Protein AF-A0A9Q3ZZJ7-F1 (afdb_monomer_lite)

pLDDT: mean 76.12, std 12.68, range [39.84, 95.12]

Sequence (144 aa):
MEDLMSLVALAPVLLAIVALLGALRSLTRRSKAEMEFIIELSKTLHEETLKLQKDMENLRVESETLKNEIDAYRHIYFSGVKGRAENKEYPDYLKAALLNLDKPDKIYILKALNQPSLKGRMRYFDKVLKSAFDMAASVTRTML

Secondary structure (DSSP, 8-state):
-HHHHHHHHHHHHHHHHHHHHHHHHHHHHHHHHHHHHHHHHHHHHHHHHHHHHHHHHHHHHHHHHHHHHHHHHHHHIIIIIIGGGT-SSPPHHHHHHHHSS-HHHHHHHHHHHT-SSHHHHHHTHHHHHHHHHHHHHHHHHTT-

Foldseek 3Di:
DVVVVVVVVCVVVVVVVVVVVVVVVVVVVVVVVVVVVVVVVVVVVVVVVVVVVVVVVVVVVVVVVVVVLVVVLVCCCVQQQPCCVPDVDGDPVVVVVLVPDDPVLSVLLCVLSPDPDSVSNVVCSVVNSVSVVVVVVVVVVVVD

Radius of gyration: 38.86 Å; chains: 1; bounding box: 78×31×110 Å

Organism: Pseudomonas syringae (NCBI:txid317)

Structure (mmCIF, N/CA/C/O backbone):
data_AF-A0A9Q3ZZJ7-F1
#
_entry.id   AF-A0A9Q3ZZJ7-F1
#
loop_
_atom_site.group_PDB
_atom_site.id
_atom_site.type_symbol
_atom_site.label_atom_id
_atom_site.label_alt_id
_atom_site.label_comp_id
_atom_site.label_asym_id
_atom_site.label_entity_id
_atom_site.label_seq_id
_atom_site.pdbx_PDB_ins_code
_atom_site.Cartn_x
_atom_site.Cartn_y
_atom_site.Cartn_z
_atom_site.occupancy
_atom_site.B_iso_or_equiv
_atom_site.auth_seq_id
_atom_site.auth_comp_id
_atom_site.auth_asym_id
_atom_site.auth_atom_id
_atom_site.pdbx_PDB_model_num
ATOM 1 N N . MET A 1 1 ? 50.403 -2.620 -74.647 1.00 58.31 1 MET A N 1
ATOM 2 C CA . MET A 1 1 ? 50.002 -3.743 -73.763 1.00 58.31 1 MET A CA 1
ATOM 3 C C . MET A 1 1 ? 50.419 -3.519 -72.311 1.00 58.31 1 MET A C 1
ATOM 5 O O . MET A 1 1 ? 49.743 -4.040 -71.436 1.00 58.31 1 MET A O 1
ATOM 9 N N . GLU A 1 2 ? 51.455 -2.721 -72.034 1.00 60.12 2 GLU A N 1
ATOM 10 C CA . GLU A 1 2 ? 51.928 -2.438 -70.667 1.00 60.12 2 GLU A CA 1
ATOM 11 C C . GLU A 1 2 ? 50.921 -1.640 -69.817 1.00 60.12 2 GLU A C 1
ATOM 13 O O . GLU A 1 2 ? 50.676 -2.017 -68.674 1.00 60.12 2 GLU A O 1
ATOM 18 N N . ASP A 1 3 ? 50.230 -0.649 -70.393 1.00 64.56 3 ASP A N 1
ATOM 19 C CA . ASP A 1 3 ? 49.193 0.131 -69.684 1.00 64.56 3 ASP A CA 1
ATOM 20 C C . ASP A 1 3 ? 47.949 -0.685 -69.297 1.00 64.56 3 ASP A C 1
ATOM 22 O O . ASP A 1 3 ? 47.253 -0.385 -68.331 1.00 64.56 3 ASP A O 1
ATOM 26 N N . LEU A 1 4 ? 47.656 -1.745 -70.051 1.00 64.12 4 LEU A N 1
ATOM 27 C CA . LEU A 1 4 ? 46.514 -2.620 -69.782 1.00 64.12 4 LEU A CA 1
ATOM 28 C C . LEU A 1 4 ? 46.861 -3.619 -68.667 1.00 64.12 4 LEU A C 1
ATOM 30 O O . LEU A 1 4 ? 46.025 -3.923 -67.821 1.00 64.12 4 LEU A O 1
ATOM 34 N N . MET A 1 5 ? 48.122 -4.058 -68.611 1.00 63.81 5 MET A N 1
ATOM 35 C CA . MET A 1 5 ? 48.643 -4.917 -67.544 1.00 63.81 5 MET A CA 1
ATOM 36 C C . MET A 1 5 ? 48.811 -4.158 -66.220 1.00 63.81 5 MET A C 1
ATOM 38 O O . MET A 1 5 ? 48.519 -4.717 -65.163 1.00 63.81 5 MET A O 1
ATOM 42 N N . SER A 1 6 ? 49.206 -2.880 -66.252 1.00 67.62 6 SER A N 1
ATOM 43 C CA . SER A 1 6 ? 49.284 -2.034 -65.052 1.00 67.62 6 SER A CA 1
ATOM 44 C C . SER A 1 6 ? 47.899 -1.696 -64.480 1.00 67.62 6 SER A C 1
ATOM 46 O O . SER A 1 6 ? 47.714 -1.725 -63.262 1.00 67.62 6 SER A O 1
ATOM 48 N N . LEU A 1 7 ? 46.895 -1.477 -65.337 1.00 69.06 7 LEU A N 1
ATOM 49 C CA . LEU A 1 7 ? 45.501 -1.281 -64.921 1.00 69.06 7 LEU A CA 1
ATOM 50 C C . LEU A 1 7 ? 44.906 -2.545 -64.270 1.00 69.06 7 LEU A C 1
ATOM 52 O O . LEU A 1 7 ? 44.234 -2.460 -63.242 1.00 69.06 7 LEU A O 1
ATOM 56 N N . VAL A 1 8 ? 45.190 -3.727 -64.829 1.00 71.81 8 VAL A N 1
ATOM 57 C CA . VAL A 1 8 ? 44.760 -5.018 -64.260 1.00 71.81 8 VAL A CA 1
ATOM 58 C C . VAL A 1 8 ? 45.452 -5.298 -62.921 1.00 71.81 8 VAL A C 1
ATOM 60 O O . VAL A 1 8 ? 44.813 -5.812 -62.004 1.00 71.81 8 VAL A O 1
ATOM 63 N N . ALA A 1 9 ? 46.715 -4.895 -62.755 1.00 74.81 9 ALA A N 1
ATOM 64 C CA . ALA A 1 9 ? 47.442 -5.023 -61.490 1.00 74.81 9 ALA A CA 1
ATOM 65 C C . ALA A 1 9 ? 46.888 -4.123 -60.363 1.00 74.81 9 ALA A C 1
ATOM 67 O O . ALA A 1 9 ? 47.032 -4.455 -59.187 1.00 74.81 9 ALA A O 1
ATOM 68 N N . LEU A 1 10 ? 46.219 -3.013 -60.701 1.00 80.25 10 LEU A N 1
ATOM 69 C CA . LEU A 1 10 ? 45.570 -2.102 -59.744 1.00 80.25 10 LEU A CA 1
ATOM 70 C C . LEU A 1 10 ? 44.155 -2.544 -59.334 1.00 80.25 10 LEU A C 1
ATOM 72 O O . LEU A 1 10 ? 43.657 -2.122 -58.286 1.00 80.25 10 LEU A O 1
ATOM 76 N N . ALA A 1 11 ? 43.506 -3.410 -60.117 1.00 81.75 11 ALA A N 1
ATOM 77 C CA . ALA A 1 11 ? 42.138 -3.866 -59.860 1.00 81.75 11 ALA A CA 1
ATOM 78 C C . ALA A 1 11 ? 41.927 -4.515 -58.469 1.00 81.75 11 ALA A C 1
ATOM 80 O O . ALA A 1 11 ? 40.931 -4.185 -57.819 1.00 81.75 11 ALA A O 1
ATOM 81 N N . PRO A 1 12 ? 42.840 -5.361 -57.942 1.00 86.12 12 PRO A N 1
ATOM 82 C CA . PRO A 1 12 ? 42.699 -5.939 -56.603 1.00 86.12 12 PRO A CA 1
ATOM 83 C C . PRO A 1 12 ? 42.753 -4.884 -55.491 1.00 86.12 12 PRO A C 1
ATOM 85 O O . PRO A 1 12 ? 42.019 -4.978 -54.508 1.00 86.12 12 PRO A O 1
ATOM 88 N N . VAL A 1 13 ? 43.588 -3.854 -55.659 1.00 86.62 13 VAL A N 1
ATOM 89 C CA . VAL A 1 13 ? 43.735 -2.758 -54.690 1.00 86.62 13 VAL A CA 1
ATOM 90 C C . VAL A 1 13 ? 42.466 -1.907 -54.659 1.00 86.62 13 VAL A C 1
ATOM 92 O O . VAL A 1 13 ? 41.950 -1.601 -53.585 1.00 86.62 13 VAL A O 1
ATOM 95 N N . LEU A 1 14 ? 41.909 -1.581 -55.829 1.00 84.75 14 LEU A N 1
ATOM 96 C CA . LEU A 1 14 ? 40.649 -0.841 -55.932 1.00 84.75 14 LEU A CA 1
ATOM 97 C C . LEU A 1 14 ? 39.473 -1.624 -55.331 1.00 84.75 14 LEU A C 1
ATOM 99 O O . LEU A 1 14 ? 38.681 -1.053 -54.581 1.00 84.75 14 LEU A O 1
ATOM 103 N N . LEU A 1 15 ? 39.388 -2.933 -55.587 1.00 86.88 15 LEU A N 1
ATOM 104 C CA . LEU A 1 15 ? 38.378 -3.805 -54.976 1.00 86.88 15 LEU A CA 1
ATOM 105 C C . LEU A 1 15 ? 38.496 -3.842 -53.447 1.00 86.88 15 LEU A C 1
ATOM 107 O O . LEU A 1 15 ? 37.481 -3.745 -52.756 1.00 86.88 15 LEU A O 1
ATOM 111 N N . ALA A 1 16 ? 39.716 -3.921 -52.910 1.00 88.12 16 ALA A N 1
ATOM 112 C CA . ALA A 1 16 ? 39.952 -3.900 -51.468 1.00 88.12 16 ALA A CA 1
ATOM 113 C C . ALA A 1 16 ? 39.518 -2.570 -50.826 1.00 88.12 16 ALA A C 1
ATOM 115 O O . ALA A 1 16 ? 38.884 -2.578 -49.771 1.00 88.12 16 ALA A O 1
ATOM 116 N N . ILE A 1 17 ? 39.787 -1.432 -51.476 1.00 88.69 17 ILE A N 1
ATOM 117 C CA . ILE A 1 17 ? 39.355 -0.107 -51.000 1.00 88.69 17 ILE A CA 1
ATOM 118 C C . ILE A 1 17 ? 37.824 -0.002 -50.992 1.00 88.69 17 ILE A C 1
ATOM 120 O O . ILE A 1 17 ? 37.241 0.453 -50.007 1.00 88.69 17 ILE A O 1
ATOM 124 N N . VAL A 1 18 ? 37.152 -0.457 -52.053 1.00 88.81 18 VAL A N 1
ATOM 125 C CA . VAL A 1 18 ? 35.681 -0.451 -52.125 1.00 88.81 18 VAL A CA 1
ATOM 126 C C . VAL A 1 18 ? 35.072 -1.357 -51.050 1.00 88.81 18 VAL A C 1
ATOM 128 O O . VAL A 1 18 ? 34.114 -0.957 -50.385 1.00 88.81 18 VAL A O 1
ATOM 131 N N . ALA A 1 19 ? 35.651 -2.538 -50.819 1.00 86.88 19 ALA A N 1
ATOM 132 C CA . ALA A 1 19 ? 35.224 -3.442 -49.753 1.00 86.88 19 ALA A CA 1
ATOM 133 C C . ALA A 1 19 ? 35.413 -2.818 -48.357 1.00 86.88 19 ALA A C 1
ATOM 135 O O . ALA A 1 19 ? 34.503 -2.880 -47.528 1.00 86.88 19 ALA A O 1
ATOM 136 N N . LEU A 1 20 ? 36.548 -2.150 -48.116 1.00 88.75 20 LEU A N 1
ATOM 137 C CA . LEU A 1 20 ? 36.833 -1.441 -46.866 1.00 88.75 20 LEU A CA 1
ATOM 138 C C . LEU A 1 20 ? 35.819 -0.313 -46.615 1.00 88.75 20 LEU A C 1
ATOM 140 O O . LEU A 1 20 ? 35.269 -0.203 -45.519 1.00 88.75 20 LEU A O 1
ATOM 144 N N . LEU A 1 21 ? 35.521 0.498 -47.635 1.00 88.75 21 LEU A N 1
ATOM 145 C CA . LEU A 1 21 ? 34.522 1.568 -47.553 1.00 88.75 21 LEU A CA 1
ATOM 146 C C . LEU A 1 21 ? 33.112 1.014 -47.305 1.00 88.75 21 LEU A C 1
ATOM 148 O O . LEU A 1 21 ? 32.353 1.581 -46.514 1.00 88.75 21 LEU A O 1
ATOM 152 N N . GLY A 1 22 ? 32.768 -0.115 -47.933 1.00 86.38 22 GLY A N 1
ATOM 153 C CA . GLY A 1 22 ? 31.520 -0.836 -47.685 1.00 86.38 22 GLY A CA 1
ATOM 154 C C . GLY A 1 22 ? 31.403 -1.322 -46.238 1.00 86.38 22 GLY A C 1
ATOM 155 O O . GLY A 1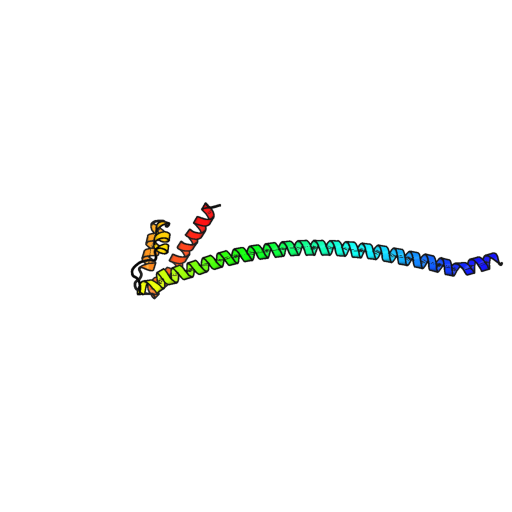 22 ? 30.370 -1.111 -45.596 1.00 86.38 22 GLY A O 1
ATOM 156 N N . ALA A 1 23 ? 32.477 -1.897 -45.692 1.00 85.94 23 ALA A N 1
ATOM 157 C CA . ALA A 1 23 ? 32.541 -2.358 -44.307 1.00 85.94 23 ALA A CA 1
ATOM 158 C C . ALA A 1 23 ? 32.432 -1.197 -43.303 1.00 85.94 23 ALA A C 1
ATOM 160 O O . ALA A 1 23 ? 31.629 -1.268 -42.373 1.00 85.94 23 ALA A O 1
ATOM 161 N N . LEU A 1 24 ? 33.154 -0.092 -43.525 1.00 85.75 24 LEU A N 1
ATOM 162 C CA . LEU A 1 24 ? 33.073 1.129 -42.709 1.00 85.75 24 LEU A CA 1
ATOM 163 C C . LEU A 1 24 ? 31.660 1.731 -42.715 1.00 85.75 24 LEU A C 1
ATOM 165 O O . LEU A 1 24 ? 31.118 2.103 -41.671 1.00 85.75 24 LEU A O 1
ATOM 169 N N . ARG A 1 25 ? 31.014 1.790 -43.884 1.00 87.00 25 ARG A N 1
ATOM 170 C CA . ARG A 1 25 ? 29.633 2.278 -44.008 1.00 87.00 25 ARG A CA 1
ATOM 171 C C . ARG A 1 25 ? 28.627 1.361 -43.305 1.00 87.00 25 ARG A C 1
ATOM 173 O O . ARG A 1 25 ? 27.659 1.846 -42.724 1.00 87.00 25 ARG A O 1
ATOM 180 N N . SER A 1 26 ? 28.849 0.051 -43.347 1.00 85.31 26 SER A N 1
ATOM 181 C CA . SER A 1 26 ? 28.037 -0.930 -42.620 1.00 85.31 26 SER A CA 1
ATOM 182 C C . SER A 1 26 ? 28.192 -0.777 -41.101 1.00 85.31 26 SER A C 1
ATOM 184 O O . SER A 1 26 ? 27.196 -0.647 -40.391 1.00 85.31 26 SER A O 1
ATOM 186 N N . LEU A 1 27 ? 29.433 -0.672 -40.611 1.00 85.75 27 LEU A N 1
ATOM 187 C CA . LEU A 1 27 ? 29.755 -0.454 -39.196 1.00 85.75 27 LEU A CA 1
ATOM 188 C C . LEU A 1 27 ? 29.134 0.829 -38.644 1.00 85.75 27 LEU A C 1
ATOM 190 O O . LEU A 1 27 ? 28.504 0.809 -37.593 1.00 85.75 27 LEU A O 1
ATOM 194 N N . THR A 1 28 ? 29.256 1.938 -39.371 1.00 85.44 28 THR A N 1
ATOM 195 C CA . THR A 1 28 ? 28.673 3.226 -38.956 1.00 85.44 28 THR A CA 1
ATOM 196 C C . THR A 1 28 ? 27.147 3.191 -38.912 1.00 85.44 28 THR A C 1
ATOM 198 O O . THR A 1 28 ? 26.553 3.741 -37.988 1.00 85.44 28 THR A O 1
ATOM 201 N N . ARG A 1 29 ? 26.491 2.522 -39.870 1.00 86.00 29 ARG A N 1
ATOM 202 C CA . ARG A 1 29 ? 25.031 2.322 -39.837 1.00 86.00 29 ARG A CA 1
ATOM 203 C C . ARG A 1 29 ? 24.603 1.464 -38.652 1.00 86.00 29 ARG A C 1
ATOM 205 O O . ARG A 1 29 ? 23.659 1.829 -37.960 1.00 86.00 29 ARG A O 1
ATOM 212 N N . ARG A 1 30 ? 25.313 0.362 -38.404 1.00 86.69 30 ARG A N 1
ATOM 213 C CA . ARG A 1 30 ? 25.045 -0.529 -37.274 1.00 86.69 30 ARG A CA 1
ATOM 214 C C . ARG A 1 30 ? 25.241 0.182 -35.935 1.00 86.69 30 ARG A C 1
ATOM 216 O O . ARG A 1 30 ? 24.361 0.110 -35.092 1.00 86.69 30 ARG A O 1
ATOM 223 N N . SER A 1 31 ? 26.327 0.936 -35.784 1.00 86.31 31 SER A N 1
ATOM 224 C CA . SER A 1 31 ? 26.610 1.710 -34.571 1.00 86.31 31 SER A CA 1
ATOM 225 C C . SER A 1 31 ? 25.536 2.766 -34.290 1.00 86.31 31 SER A C 1
ATOM 227 O O . SER A 1 31 ? 25.146 2.935 -33.139 1.00 86.31 31 SER A O 1
ATOM 229 N N . LYS A 1 32 ? 24.996 3.433 -35.321 1.00 89.81 32 LYS A N 1
ATOM 230 C CA . LYS A 1 32 ? 23.864 4.360 -35.148 1.00 89.81 32 LYS A CA 1
ATOM 231 C C . LYS A 1 32 ? 22.603 3.650 -34.661 1.00 89.81 32 LYS A C 1
ATOM 233 O O . LYS A 1 32 ? 21.992 4.119 -33.710 1.00 89.81 32 LYS A O 1
ATOM 238 N N . ALA A 1 33 ? 22.254 2.518 -35.269 1.00 89.38 33 ALA A N 1
ATOM 239 C CA . ALA A 1 33 ? 21.091 1.737 -34.854 1.00 89.38 33 ALA A CA 1
ATOM 240 C C . ALA A 1 33 ? 21.240 1.197 -33.420 1.00 89.38 33 ALA A C 1
ATOM 242 O O . ALA A 1 33 ? 20.296 1.250 -32.639 1.00 89.38 33 ALA A O 1
ATOM 243 N N . GLU A 1 34 ? 22.435 0.728 -33.048 1.00 86.62 34 GLU A N 1
ATOM 244 C CA . GLU A 1 34 ? 22.741 0.297 -31.678 1.00 86.62 34 GLU A CA 1
ATOM 245 C C . GLU A 1 34 ? 22.637 1.466 -30.688 1.00 86.62 34 GLU A C 1
ATOM 247 O O . GLU A 1 34 ? 22.091 1.304 -29.601 1.00 86.62 34 GLU A O 1
ATOM 252 N N . MET A 1 35 ? 23.093 2.661 -31.067 1.00 90.12 35 MET A N 1
ATOM 253 C CA . MET A 1 35 ? 22.994 3.854 -30.226 1.00 90.12 35 MET A CA 1
ATOM 254 C C . MET A 1 35 ? 21.544 4.322 -30.047 1.00 90.12 35 MET A C 1
ATOM 256 O O . MET A 1 35 ? 21.146 4.636 -28.929 1.00 90.12 35 MET A O 1
ATOM 260 N N . GLU A 1 36 ? 20.740 4.323 -31.112 1.00 92.62 36 GLU A N 1
ATOM 261 C CA . GLU A 1 36 ? 19.301 4.609 -31.040 1.00 92.62 36 GLU A CA 1
ATOM 262 C C . GLU A 1 36 ? 18.577 3.592 -30.151 1.00 92.62 36 GLU A C 1
ATOM 264 O O . GLU A 1 36 ? 17.789 3.981 -29.291 1.00 92.62 36 GLU A O 1
ATOM 269 N N . PHE A 1 37 ? 18.908 2.304 -30.284 1.00 93.25 37 PHE A N 1
ATOM 270 C CA . PHE A 1 37 ? 18.373 1.251 -29.425 1.00 93.25 37 PHE A CA 1
ATOM 271 C C . PHE A 1 37 ? 18.749 1.451 -27.951 1.00 93.25 37 PHE A C 1
ATOM 273 O O . PHE A 1 37 ? 17.889 1.339 -27.084 1.00 93.25 37 PHE A O 1
ATOM 280 N N . ILE A 1 38 ? 20.010 1.785 -27.654 1.00 93.06 38 ILE A N 1
ATOM 281 C CA . ILE A 1 38 ? 20.467 2.055 -26.282 1.00 93.06 38 ILE A CA 1
ATOM 282 C C . ILE A 1 38 ? 19.738 3.266 -25.694 1.00 93.06 38 ILE A C 1
ATOM 284 O O . ILE A 1 38 ? 19.347 3.233 -24.529 1.00 93.06 38 ILE A O 1
ATOM 288 N N . ILE A 1 39 ? 19.540 4.326 -26.481 1.00 94.00 39 ILE A N 1
ATOM 289 C CA . ILE A 1 39 ? 18.808 5.517 -26.037 1.00 94.00 39 ILE A CA 1
ATOM 290 C C . ILE A 1 39 ? 17.358 5.158 -25.719 1.00 94.00 39 ILE A C 1
ATOM 292 O O . ILE A 1 39 ? 16.855 5.556 -24.670 1.00 94.00 39 ILE A O 1
ATOM 296 N N . GLU A 1 40 ? 16.695 4.403 -26.592 1.00 94.69 40 GLU A N 1
ATOM 297 C CA . GLU A 1 40 ? 15.303 4.011 -26.383 1.00 94.69 40 GLU A CA 1
ATOM 298 C C . GLU A 1 40 ? 15.162 3.094 -25.166 1.00 94.69 40 GLU A C 1
ATOM 300 O O . GLU A 1 40 ? 14.367 3.374 -24.272 1.00 94.69 40 GLU A O 1
ATOM 305 N N . LEU A 1 41 ? 16.026 2.082 -25.050 1.00 93.81 41 LEU A N 1
ATOM 306 C CA . LEU A 1 41 ? 16.077 1.202 -23.885 1.00 93.81 41 LEU A CA 1
ATOM 307 C C . LEU A 1 41 ? 16.336 1.988 -22.592 1.00 93.81 41 LEU A C 1
ATOM 309 O O . LEU A 1 41 ? 15.702 1.725 -21.574 1.00 93.81 41 LEU A O 1
ATOM 313 N N . SER A 1 42 ? 17.234 2.976 -22.627 1.00 92.31 42 SER A N 1
ATOM 314 C CA . SER A 1 42 ? 17.515 3.833 -21.474 1.00 92.31 42 SER A CA 1
ATOM 315 C C . SER A 1 42 ? 16.308 4.680 -21.075 1.00 92.31 42 SER A C 1
ATOM 317 O O . SER A 1 42 ? 16.109 4.899 -19.881 1.00 92.31 42 SER A O 1
ATOM 319 N N . LYS A 1 43 ? 15.514 5.170 -22.036 1.00 94.94 43 LYS A N 1
ATOM 320 C CA . LYS A 1 43 ? 14.279 5.909 -21.742 1.00 94.94 43 LYS A CA 1
ATOM 321 C C . LYS A 1 43 ? 13.234 4.998 -21.121 1.00 94.94 43 LYS A C 1
ATOM 323 O O . LYS A 1 43 ? 12.710 5.338 -20.067 1.00 94.94 43 LYS A O 1
ATOM 328 N N . THR A 1 44 ? 12.988 3.831 -21.718 1.00 94.44 44 THR A N 1
ATOM 329 C CA . THR A 1 44 ? 12.029 2.856 -21.184 1.00 94.44 44 THR A CA 1
ATOM 330 C C . THR A 1 44 ? 12.409 2.443 -19.766 1.00 94.44 44 THR A C 1
ATOM 332 O O . THR A 1 44 ? 11.570 2.467 -18.871 1.00 94.44 44 THR A O 1
ATOM 335 N N . LEU A 1 45 ? 13.690 2.153 -19.525 1.00 93.88 45 LEU A N 1
ATOM 336 C CA . LEU A 1 45 ? 14.174 1.787 -18.198 1.00 93.88 45 LEU A CA 1
ATOM 337 C C . LEU A 1 45 ? 14.012 2.943 -17.203 1.00 93.88 45 LEU A C 1
ATOM 339 O O . LEU A 1 45 ? 13.612 2.721 -16.063 1.00 93.88 45 LEU A O 1
ATOM 343 N N . HIS A 1 46 ? 14.254 4.185 -17.628 1.00 93.69 46 HIS A N 1
ATOM 344 C CA . HIS A 1 46 ? 14.015 5.349 -16.779 1.00 93.69 46 HIS A CA 1
ATOM 345 C C . HIS A 1 46 ? 12.527 5.502 -16.420 1.00 93.69 46 HIS A C 1
ATOM 347 O O . HIS A 1 46 ? 12.192 5.662 -15.246 1.00 93.69 46 HIS A O 1
ATOM 353 N N . GLU A 1 47 ? 11.623 5.375 -17.390 1.00 95.12 47 GLU A N 1
ATOM 354 C CA . GLU A 1 47 ? 10.174 5.442 -17.161 1.00 95.12 47 GLU A CA 1
ATOM 355 C C . GLU A 1 47 ? 9.679 4.327 -16.228 1.00 95.12 47 GLU A C 1
ATOM 357 O O . GLU A 1 47 ? 8.917 4.591 -15.294 1.00 95.12 47 GLU A O 1
ATOM 362 N N . GLU A 1 48 ? 10.157 3.094 -16.415 1.00 93.31 48 GLU A N 1
ATOM 363 C CA . GLU A 1 48 ? 9.841 1.973 -15.528 1.00 93.31 48 GLU A CA 1
ATOM 364 C C . GLU A 1 48 ? 10.364 2.202 -14.106 1.00 93.31 48 GLU A C 1
ATOM 366 O O . GLU A 1 48 ? 9.639 1.950 -13.142 1.00 93.31 48 GLU A O 1
ATOM 371 N N . THR A 1 49 ? 11.579 2.741 -13.946 1.00 91.94 49 THR A N 1
ATOM 372 C CA . THR A 1 49 ? 12.116 3.057 -12.611 1.00 91.94 49 THR A CA 1
ATOM 373 C C . THR A 1 49 ? 11.303 4.131 -11.893 1.00 91.94 49 THR A C 1
ATOM 375 O O . THR A 1 49 ? 11.036 3.986 -10.700 1.00 91.94 49 THR A O 1
ATOM 378 N N . LEU A 1 50 ? 10.843 5.169 -12.600 1.00 94.25 50 LEU A N 1
ATOM 379 C CA . LEU A 1 50 ? 9.970 6.197 -12.025 1.00 94.25 50 LEU A CA 1
ATOM 380 C C . LEU A 1 50 ? 8.616 5.617 -11.607 1.00 94.25 50 LEU A C 1
ATOM 382 O O . LEU A 1 50 ? 8.096 5.951 -10.540 1.00 94.25 50 LEU A O 1
ATOM 386 N N . LYS A 1 51 ? 8.051 4.719 -12.422 1.00 93.81 51 LYS A N 1
ATOM 387 C CA . LYS A 1 51 ? 6.801 4.031 -12.089 1.00 93.81 51 LYS A CA 1
ATOM 388 C C . LYS A 1 51 ? 6.959 3.160 -10.841 1.00 93.81 51 LYS A C 1
ATOM 390 O O . LYS A 1 51 ? 6.151 3.274 -9.925 1.00 93.81 51 LYS A O 1
ATOM 395 N N . LEU A 1 52 ? 8.034 2.374 -10.761 1.00 92.94 52 LEU A N 1
ATOM 396 C CA . LEU A 1 52 ? 8.342 1.548 -9.590 1.00 92.94 52 LEU A CA 1
ATOM 397 C C . LEU A 1 52 ? 8.547 2.384 -8.323 1.00 92.94 52 LEU A C 1
ATOM 399 O O . LEU A 1 52 ? 8.047 2.014 -7.265 1.00 92.94 52 LEU A O 1
ATOM 403 N N . GLN A 1 53 ? 9.236 3.525 -8.419 1.00 92.25 53 GLN A N 1
ATOM 404 C CA . GLN A 1 53 ? 9.400 4.440 -7.285 1.00 92.25 53 GLN A CA 1
ATOM 405 C C . GLN A 1 53 ? 8.054 4.964 -6.777 1.00 92.25 53 GLN A C 1
ATOM 407 O O . GLN A 1 53 ? 7.818 4.995 -5.570 1.00 92.25 53 GLN A O 1
ATOM 412 N N . LYS A 1 54 ? 7.154 5.338 -7.692 1.00 93.81 54 LYS A N 1
ATOM 413 C CA . LYS A 1 54 ? 5.808 5.791 -7.334 1.00 93.81 54 LYS A CA 1
ATOM 414 C C . LYS A 1 54 ? 4.990 4.679 -6.676 1.00 93.81 54 LYS A C 1
ATOM 416 O O . LYS A 1 54 ? 4.339 4.92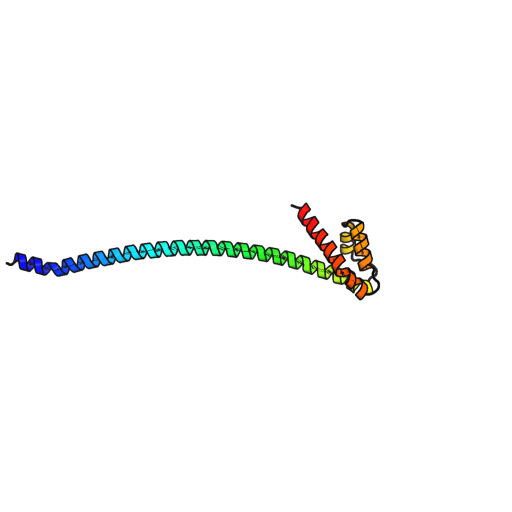5 -5.664 1.00 93.81 54 LYS A O 1
ATOM 421 N N . ASP A 1 55 ? 5.041 3.469 -7.222 1.00 93.06 55 ASP A N 1
ATOM 422 C CA . ASP A 1 55 ? 4.322 2.318 -6.672 1.00 93.06 55 ASP A CA 1
ATOM 423 C C . ASP A 1 55 ? 4.857 1.937 -5.280 1.00 93.06 55 ASP A C 1
ATOM 425 O O . ASP A 1 55 ? 4.071 1.653 -4.377 1.00 93.06 55 ASP A O 1
ATOM 429 N N . MET A 1 56 ? 6.176 2.018 -5.064 1.00 90.31 56 MET A N 1
ATOM 430 C CA . MET A 1 56 ? 6.785 1.822 -3.745 1.00 90.31 56 MET A CA 1
ATOM 431 C C . MET A 1 56 ? 6.318 2.855 -2.719 1.00 90.31 56 MET A C 1
ATOM 433 O O . MET A 1 56 ? 6.019 2.478 -1.587 1.00 90.31 56 MET A O 1
ATOM 437 N N . GLU A 1 57 ? 6.243 4.136 -3.084 1.00 91.75 57 GLU A N 1
ATOM 438 C CA . GLU A 1 57 ? 5.779 5.166 -2.150 1.00 91.75 57 GLU A CA 1
ATOM 439 C C . GLU A 1 57 ? 4.296 4.986 -1.809 1.00 91.75 57 GLU A C 1
ATOM 441 O O . GLU A 1 57 ? 3.920 5.074 -0.642 1.00 91.75 57 GLU A O 1
ATOM 446 N N . ASN A 1 58 ? 3.461 4.633 -2.792 1.00 90.38 58 ASN A N 1
ATOM 447 C CA . ASN A 1 58 ? 2.054 4.314 -2.544 1.00 90.38 58 ASN A CA 1
ATOM 448 C C . ASN A 1 58 ? 1.906 3.136 -1.567 1.00 90.38 58 ASN A C 1
ATOM 450 O O . ASN A 1 58 ? 1.154 3.234 -0.600 1.00 90.38 58 ASN A O 1
ATOM 454 N N . LEU A 1 59 ? 2.665 2.054 -1.778 1.00 90.19 59 LEU A N 1
ATOM 455 C CA . LEU A 1 59 ? 2.680 0.895 -0.879 1.00 90.19 59 LEU A CA 1
ATOM 456 C C . LEU A 1 59 ? 3.198 1.250 0.519 1.00 90.19 59 LEU A C 1
ATOM 458 O O . LEU A 1 59 ? 2.707 0.716 1.513 1.00 90.19 59 LEU A O 1
ATOM 462 N N . ARG A 1 60 ? 4.181 2.153 0.620 1.00 90.38 60 ARG A N 1
ATOM 463 C CA . ARG A 1 60 ? 4.702 2.636 1.905 1.00 90.38 60 ARG A CA 1
ATOM 464 C C . ARG A 1 60 ? 3.617 3.370 2.689 1.00 90.38 60 ARG A C 1
ATOM 466 O O . ARG A 1 60 ? 3.416 3.066 3.863 1.00 90.38 60 ARG A O 1
ATOM 473 N N . VAL A 1 61 ? 2.902 4.283 2.032 1.00 88.25 61 VAL A N 1
ATOM 474 C CA . VAL A 1 61 ? 1.781 5.022 2.629 1.00 88.25 61 VAL A CA 1
ATOM 475 C C . VAL A 1 61 ? 0.663 4.064 3.044 1.00 88.25 61 VAL A C 1
ATOM 477 O O . VAL A 1 61 ? 0.200 4.137 4.179 1.00 88.25 61 VAL A O 1
ATOM 480 N N . GLU A 1 62 ? 0.278 3.123 2.179 1.00 83.25 62 GLU A N 1
ATOM 481 C CA . GLU A 1 62 ? -0.748 2.119 2.490 1.00 83.25 62 GLU A CA 1
ATOM 482 C C . GLU A 1 62 ? -0.336 1.218 3.666 1.00 83.25 62 GLU A C 1
ATOM 484 O O . GLU A 1 62 ? -1.141 0.899 4.538 1.00 83.25 62 GLU A O 1
ATOM 489 N N . SER A 1 63 ? 0.940 0.840 3.756 1.00 81.00 63 SER A N 1
ATOM 490 C CA . SER A 1 63 ? 1.440 0.066 4.892 1.00 81.00 63 SER A CA 1
ATOM 491 C C . SER A 1 63 ? 1.408 0.861 6.201 1.00 81.00 63 SER A C 1
ATOM 493 O O . SER A 1 63 ? 1.158 0.273 7.256 1.00 81.00 63 SER A O 1
ATOM 495 N N . GLU A 1 64 ? 1.692 2.165 6.170 1.00 80.00 64 GLU A N 1
ATOM 496 C CA . GLU A 1 64 ? 1.614 3.028 7.353 1.00 80.00 64 GLU A CA 1
ATOM 497 C C . GLU A 1 64 ? 0.168 3.215 7.816 1.00 80.00 64 GLU A C 1
ATOM 499 O O . GLU A 1 64 ? -0.105 3.111 9.016 1.00 80.00 64 GLU A O 1
ATOM 504 N N . THR A 1 65 ? -0.773 3.420 6.889 1.00 77.75 65 THR A N 1
ATOM 505 C CA . THR A 1 65 ? -2.197 3.506 7.232 1.00 77.75 65 THR A CA 1
ATOM 506 C C . THR A 1 65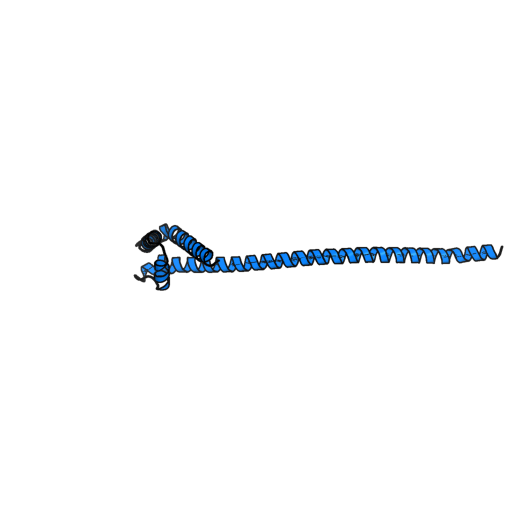 ? -2.686 2.196 7.835 1.00 77.75 65 THR A C 1
ATOM 508 O O . THR A 1 65 ? -3.245 2.216 8.931 1.00 77.75 65 THR A O 1
ATOM 511 N N . LEU A 1 66 ? -2.380 1.052 7.214 1.00 75.94 66 LEU A N 1
ATOM 512 C CA . LEU A 1 66 ? -2.785 -0.259 7.725 1.00 75.94 66 LEU A CA 1
ATOM 513 C C . LEU A 1 66 ? -2.216 -0.537 9.122 1.00 75.94 66 LEU A C 1
ATOM 515 O O . LEU A 1 66 ? -2.894 -1.096 9.983 1.00 75.94 66 LEU A O 1
ATOM 519 N N . LYS A 1 67 ? -0.968 -0.128 9.378 1.00 75.00 67 LYS A N 1
ATOM 520 C CA . LYS A 1 67 ? -0.343 -0.269 10.697 1.00 75.00 67 LYS A CA 1
ATOM 521 C C . LYS A 1 67 ? -1.073 0.557 11.757 1.00 75.00 67 LYS A C 1
ATOM 523 O O . LYS A 1 67 ? -1.367 0.032 12.829 1.00 75.00 67 LYS A O 1
ATOM 528 N N . ASN A 1 68 ? -1.412 1.806 11.444 1.00 71.56 68 ASN A N 1
ATOM 529 C CA . ASN A 1 68 ? -2.184 2.664 12.344 1.00 71.56 68 ASN A CA 1
ATOM 530 C C . ASN A 1 68 ? -3.577 2.079 12.626 1.00 71.56 68 ASN A C 1
ATOM 532 O O . ASN A 1 68 ? -4.039 2.105 13.769 1.00 71.56 68 ASN A O 1
ATOM 536 N N . GLU A 1 69 ? -4.228 1.500 11.614 1.00 70.56 69 GLU A N 1
ATOM 537 C CA . GLU A 1 69 ? -5.498 0.795 11.790 1.00 70.56 69 GLU A CA 1
ATOM 538 C C . GLU A 1 69 ? -5.344 -0.417 12.717 1.00 70.56 69 GLU A C 1
ATOM 540 O O . GLU A 1 69 ? -6.123 -0.565 13.659 1.00 70.56 69 GLU A O 1
ATOM 545 N N . ILE A 1 70 ? -4.325 -1.261 12.512 1.00 71.88 70 ILE A N 1
ATOM 546 C CA . ILE A 1 70 ? -4.028 -2.431 13.362 1.00 71.88 70 ILE A CA 1
ATOM 547 C C . ILE A 1 70 ? -3.765 -2.019 14.812 1.00 71.88 70 ILE A C 1
ATOM 549 O O . ILE A 1 70 ? -4.266 -2.667 15.739 1.00 71.88 70 ILE A O 1
ATOM 553 N N . ASP A 1 71 ? -3.019 -0.941 15.032 1.00 69.69 71 ASP A N 1
ATOM 554 C CA . ASP A 1 71 ? -2.782 -0.429 16.378 1.00 69.69 71 ASP A CA 1
ATOM 555 C C . ASP A 1 71 ? -4.098 0.048 17.015 1.00 69.69 71 ASP A C 1
ATOM 557 O O . ASP A 1 71 ? -4.394 -0.315 18.159 1.00 69.69 71 ASP A O 1
ATOM 561 N N . ALA A 1 72 ? -4.967 0.732 16.263 1.00 66.69 72 ALA A N 1
ATOM 562 C CA . ALA A 1 72 ? -6.309 1.083 16.726 1.00 66.69 72 ALA A CA 1
ATOM 563 C C . ALA A 1 72 ? -7.161 -0.163 17.061 1.00 66.69 72 ALA A C 1
ATOM 565 O O . ALA A 1 72 ? -7.759 -0.222 18.144 1.00 66.69 72 ALA A O 1
ATOM 566 N N . TYR A 1 73 ? -7.155 -1.201 16.209 1.00 67.81 73 TYR A N 1
ATOM 567 C CA . TYR A 1 73 ? -7.817 -2.494 16.461 1.00 67.81 73 TYR A CA 1
ATOM 568 C C . TYR A 1 73 ? -7.344 -3.113 17.779 1.00 67.81 73 TYR A C 1
ATOM 570 O O . TYR A 1 73 ? -8.152 -3.515 18.626 1.00 67.81 73 TYR A O 1
ATOM 578 N N . ARG A 1 74 ? -6.022 -3.175 17.967 1.00 67.12 74 ARG A N 1
ATOM 579 C CA . ARG A 1 74 ? -5.391 -3.735 19.161 1.00 67.12 74 ARG A CA 1
ATOM 580 C C . ARG A 1 74 ? -5.821 -2.958 20.401 1.00 67.12 74 ARG A C 1
ATOM 582 O O . ARG A 1 74 ? -6.220 -3.563 21.397 1.00 67.12 74 ARG A O 1
ATOM 589 N N . HIS A 1 75 ? -5.812 -1.632 20.342 1.00 63.72 75 HIS A N 1
ATOM 590 C CA . HIS A 1 75 ? -6.191 -0.793 21.473 1.00 63.72 75 HIS A CA 1
ATOM 591 C C . HIS A 1 75 ? -7.666 -0.940 21.867 1.00 63.72 75 HIS A C 1
ATOM 593 O O . HIS A 1 75 ? -7.947 -1.104 23.058 1.00 63.72 75 HIS A O 1
ATOM 599 N N . ILE A 1 76 ? -8.608 -0.969 20.916 1.00 65.75 76 ILE A N 1
ATOM 600 C CA . ILE A 1 76 ? -10.040 -1.181 21.210 1.00 65.75 76 ILE A CA 1
ATOM 601 C C . ILE A 1 76 ? -10.272 -2.587 21.781 1.00 65.75 76 ILE A C 1
ATOM 603 O O . ILE A 1 76 ? -11.012 -2.752 22.754 1.00 65.75 76 ILE A O 1
ATOM 607 N N . TYR A 1 77 ? -9.605 -3.608 21.238 1.00 66.81 77 TYR A N 1
ATOM 608 C CA . TYR A 1 77 ? -9.704 -4.976 21.748 1.00 66.81 77 TYR A CA 1
ATOM 609 C C . TYR A 1 77 ? -9.208 -5.089 23.198 1.00 66.81 77 TYR A C 1
ATOM 611 O O . TYR A 1 77 ? -9.908 -5.615 24.071 1.00 66.81 77 TYR A O 1
ATOM 619 N N . PHE A 1 78 ? -8.017 -4.565 23.495 1.00 65.38 78 PHE A N 1
ATOM 620 C CA . PHE A 1 78 ? -7.436 -4.690 24.830 1.00 65.38 78 PHE A CA 1
ATOM 621 C C . PHE A 1 78 ? -8.132 -3.807 25.869 1.00 65.38 78 PHE A C 1
ATOM 623 O O . PHE A 1 78 ? -8.390 -4.289 26.969 1.00 65.38 78 PHE A O 1
ATOM 630 N N . SER A 1 79 ? -8.499 -2.567 25.538 1.00 64.25 79 SER A N 1
ATOM 631 C CA . SER A 1 79 ? -9.174 -1.661 26.483 1.00 64.25 79 SER A CA 1
ATOM 632 C C . SER A 1 79 ? -10.660 -1.974 26.664 1.00 64.25 79 SER A C 1
ATOM 634 O O . SER A 1 79 ? -11.186 -1.890 27.772 1.00 64.25 79 SER A O 1
ATOM 636 N N . GLY A 1 80 ? -11.339 -2.363 25.586 1.00 62.69 80 GLY A N 1
ATOM 637 C CA . GLY A 1 80 ? -12.784 -2.528 25.567 1.00 62.69 80 GLY A CA 1
ATOM 638 C C . GLY A 1 80 ? -13.261 -3.956 25.810 1.00 62.69 80 GLY A C 1
ATOM 639 O O . GLY A 1 80 ? -14.247 -4.169 26.514 1.00 62.69 80 GLY A O 1
ATOM 640 N N . VAL A 1 81 ? -12.570 -4.952 25.250 1.00 66.19 81 VAL A N 1
ATOM 641 C CA . VAL A 1 81 ? -13.019 -6.352 25.273 1.00 66.19 81 VAL A CA 1
ATOM 642 C C . VAL A 1 81 ? -12.338 -7.134 26.397 1.00 66.19 81 VAL A C 1
ATOM 644 O O . VAL A 1 81 ? -13.031 -7.772 27.197 1.00 66.19 81 VAL A O 1
ATOM 647 N N . LYS A 1 82 ? -11.006 -7.057 26.515 1.00 62.28 82 LYS A N 1
ATOM 648 C CA . LYS A 1 82 ? -10.242 -7.849 27.497 1.00 62.28 82 LYS A CA 1
ATOM 649 C C . LYS A 1 82 ? -10.064 -7.143 28.855 1.00 62.28 82 LYS A C 1
ATOM 651 O O . LYS A 1 82 ? -10.335 -7.756 29.881 1.00 62.28 82 LYS A O 1
ATOM 656 N N . GLY A 1 83 ? -9.704 -5.856 28.870 1.00 58.56 83 GLY A N 1
ATOM 657 C CA . GLY A 1 83 ? -9.345 -5.093 30.082 1.00 58.56 83 GLY A CA 1
ATOM 658 C C . GLY A 1 83 ? -10.507 -4.720 31.011 1.00 58.56 83 GLY A C 1
ATOM 659 O O . GLY A 1 83 ? -10.299 -4.458 32.192 1.00 58.56 83 GLY A O 1
ATOM 660 N N . ARG A 1 84 ? -11.750 -4.789 30.521 1.00 61.75 84 ARG A N 1
ATOM 661 C CA . ARG A 1 84 ? -12.976 -4.529 31.300 1.00 61.75 84 ARG A CA 1
ATOM 662 C C . ARG A 1 84 ? -13.216 -5.513 32.447 1.00 61.75 84 ARG A C 1
ATOM 664 O O . ARG A 1 84 ? -14.018 -5.231 33.332 1.00 61.75 84 ARG A O 1
ATOM 671 N N . ALA A 1 85 ? -12.585 -6.687 32.393 1.00 53.81 85 ALA A N 1
ATOM 672 C CA . ALA A 1 85 ? -12.657 -7.666 33.474 1.00 53.81 85 ALA A CA 1
ATOM 673 C C . ALA A 1 85 ? -11.875 -7.211 34.720 1.00 53.81 85 ALA A C 1
ATOM 675 O O . ALA A 1 85 ? -12.228 -7.613 35.823 1.00 53.81 85 ALA A O 1
ATOM 676 N N . GLU A 1 86 ? -10.860 -6.358 34.545 1.00 54.81 86 GLU A N 1
ATOM 677 C CA . GLU A 1 86 ? -9.926 -5.959 35.606 1.00 54.81 86 GLU A CA 1
ATOM 678 C C . GLU A 1 86 ? -10.098 -4.488 36.016 1.00 54.81 86 GLU A C 1
ATOM 680 O O . GLU A 1 86 ? -10.004 -4.173 37.198 1.00 54.81 86 GLU A O 1
ATOM 685 N N . ASN A 1 87 ? -10.436 -3.593 35.079 1.00 57.88 87 ASN A N 1
ATOM 686 C CA . ASN A 1 87 ? -10.663 -2.171 35.347 1.00 57.88 87 ASN A CA 1
ATOM 687 C C . ASN A 1 87 ? -12.093 -1.748 34.974 1.00 57.88 87 ASN A C 1
ATOM 689 O O . ASN A 1 87 ? -12.541 -1.924 33.840 1.00 57.88 87 ASN A O 1
ATOM 693 N N . LYS A 1 88 ? -12.819 -1.169 35.944 1.00 63.56 88 LYS A N 1
ATOM 694 C CA . LYS A 1 88 ? -14.187 -0.643 35.752 1.00 63.56 88 LYS A CA 1
ATOM 695 C C . LYS A 1 88 ? -14.219 0.672 34.967 1.00 63.56 88 LYS A C 1
ATOM 697 O O . LYS A 1 88 ? -15.270 1.026 34.435 1.00 63.56 88 LYS A O 1
ATOM 702 N N . GLU A 1 89 ? -13.096 1.382 34.898 1.00 67.38 89 GLU A N 1
ATOM 703 C CA . GLU A 1 89 ? -12.977 2.647 34.179 1.00 67.38 89 GLU A CA 1
ATOM 704 C C . GLU A 1 89 ? -12.334 2.489 32.804 1.00 67.38 89 GLU A C 1
ATOM 706 O O . GLU A 1 89 ? -11.406 1.706 32.604 1.00 67.38 89 GLU A O 1
ATOM 711 N N . TYR A 1 90 ? -12.829 3.281 31.854 1.00 68.31 90 TYR A N 1
ATOM 712 C CA . TYR A 1 90 ? -12.230 3.398 30.533 1.00 68.31 90 TYR A CA 1
ATOM 713 C C . TYR A 1 90 ? -10.913 4.183 30.602 1.00 68.31 90 TYR A C 1
ATOM 715 O O . TYR A 1 90 ? -10.846 5.172 31.335 1.00 68.31 90 TYR A O 1
ATOM 723 N N . PRO A 1 91 ? -9.894 3.811 29.812 1.00 69.19 91 PRO A N 1
ATOM 724 C CA . PRO A 1 91 ? -8.692 4.624 29.669 1.00 69.19 91 PRO A CA 1
ATOM 725 C C . PRO A 1 91 ? -9.015 6.042 29.181 1.00 69.19 91 PRO A C 1
ATOM 727 O O . PRO A 1 91 ? -9.966 6.232 28.418 1.00 69.19 91 PRO A O 1
ATOM 730 N N . ASP A 1 92 ? -8.201 7.027 29.560 1.00 69.44 92 ASP A N 1
ATOM 731 C CA . ASP A 1 92 ? -8.467 8.443 29.263 1.00 69.44 92 ASP A CA 1
ATOM 732 C C . ASP A 1 92 ? -8.541 8.743 27.764 1.00 69.44 92 ASP A C 1
ATOM 734 O O . ASP A 1 92 ? -9.396 9.510 27.326 1.00 69.44 92 ASP A O 1
ATOM 738 N N . TYR A 1 93 ? -7.738 8.060 26.948 1.00 64.19 93 TYR A N 1
ATOM 739 C CA . TYR A 1 93 ? -7.819 8.178 25.491 1.00 64.19 93 TYR A CA 1
ATOM 740 C C . TYR A 1 93 ? -9.143 7.642 24.926 1.00 64.19 93 TYR A C 1
ATOM 742 O O . TYR A 1 93 ? -9.673 8.201 23.971 1.00 64.19 93 TYR A O 1
ATOM 750 N N . LEU A 1 94 ? -9.717 6.587 25.517 1.00 69.25 94 LEU A N 1
ATOM 751 C CA . LEU A 1 94 ? -11.011 6.051 25.093 1.00 69.25 94 LEU A CA 1
ATOM 752 C C . LEU A 1 94 ? -12.138 6.983 25.543 1.00 69.25 94 LEU A C 1
ATOM 754 O O . LEU A 1 94 ? -13.079 7.210 24.788 1.00 69.25 94 LEU A O 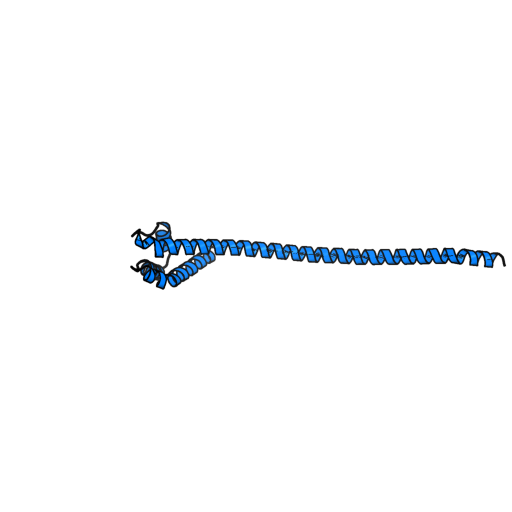1
ATOM 758 N N . LYS A 1 95 ? -12.026 7.569 26.744 1.00 73.62 95 LYS A N 1
ATOM 759 C CA . LYS A 1 95 ? -12.927 8.635 27.207 1.00 73.62 95 LYS A CA 1
ATOM 760 C C . LYS A 1 95 ? -12.891 9.826 26.237 1.00 73.62 95 LYS A C 1
ATOM 762 O O . LYS A 1 95 ? -13.954 10.289 25.835 1.00 73.62 95 LYS A O 1
ATOM 767 N N . ALA A 1 96 ? -11.704 10.262 25.811 1.00 70.38 96 ALA A N 1
ATOM 768 C CA . ALA A 1 96 ? -11.524 11.336 24.831 1.00 70.38 96 ALA A CA 1
ATOM 769 C C . ALA A 1 96 ? -12.112 10.979 23.457 1.00 70.38 96 ALA A C 1
ATOM 771 O O . ALA A 1 96 ? -12.862 11.769 22.889 1.00 70.38 96 ALA A O 1
ATOM 772 N N . ALA A 1 97 ? -11.864 9.763 22.961 1.00 67.56 97 ALA A N 1
ATOM 773 C CA . ALA A 1 97 ? -12.463 9.282 21.720 1.00 67.56 97 ALA A CA 1
ATOM 774 C C . ALA A 1 97 ? -13.999 9.292 21.802 1.00 67.56 97 ALA A C 1
ATOM 776 O O . ALA A 1 97 ? -14.644 9.868 20.938 1.00 67.56 97 ALA A O 1
ATOM 777 N N . LEU A 1 98 ? -14.587 8.765 22.885 1.00 72.00 98 LEU A N 1
ATOM 778 C CA . LEU A 1 98 ? -16.038 8.749 23.130 1.00 72.00 98 LEU A CA 1
ATOM 779 C C . LEU A 1 98 ? -16.678 10.144 23.268 1.00 72.00 98 LEU A C 1
ATOM 781 O O . LEU A 1 98 ? -17.906 10.254 23.204 1.00 72.00 98 LEU A O 1
ATOM 785 N N . LEU A 1 99 ? -15.898 11.195 23.536 1.00 77.00 99 LEU A N 1
ATOM 786 C CA . LEU A 1 99 ? -16.390 12.577 23.574 1.00 77.00 99 LEU A CA 1
ATOM 787 C C . LEU A 1 99 ? -16.541 13.176 22.174 1.00 77.00 99 LEU A C 1
ATOM 789 O O . LEU A 1 99 ? -17.435 13.993 21.982 1.00 77.00 99 LEU A O 1
ATOM 793 N N . ASN A 1 100 ? -15.729 12.724 21.218 1.00 73.56 100 ASN A N 1
ATOM 794 C CA . ASN A 1 100 ? -15.754 13.189 19.831 1.00 73.56 100 ASN A CA 1
ATOM 795 C C . ASN A 1 100 ? -16.785 12.453 18.962 1.00 73.56 100 ASN A C 1
ATOM 797 O O . ASN A 1 100 ? -16.841 12.692 17.760 1.00 73.56 100 ASN A O 1
ATOM 801 N N . LEU A 1 101 ? -17.578 11.548 19.547 1.00 68.38 101 LEU A N 1
ATOM 802 C CA . LEU A 1 101 ? -18.568 10.763 18.813 1.00 68.38 101 LEU A CA 1
ATOM 803 C C . 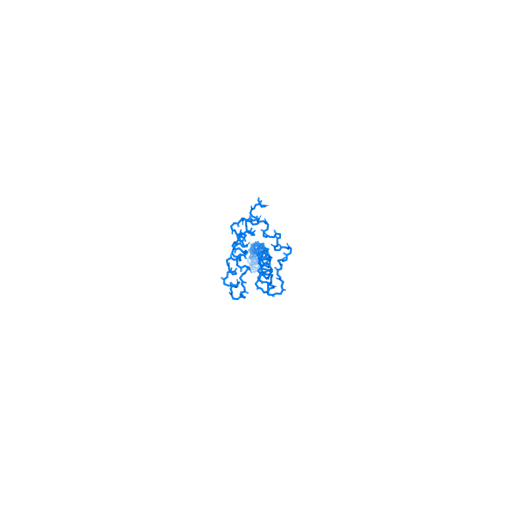LEU A 1 101 ? -19.959 11.362 18.919 1.00 68.38 101 LEU A C 1
ATOM 805 O O . LEU A 1 101 ? -20.361 11.877 19.970 1.00 68.38 101 LEU A O 1
ATOM 809 N N . ASP A 1 102 ? -20.740 11.149 17.867 1.00 75.31 102 ASP A N 1
ATOM 810 C CA . ASP A 1 102 ? -22.161 11.432 17.883 1.00 75.31 102 ASP A CA 1
ATOM 811 C C . ASP A 1 102 ? -22.872 10.612 18.969 1.00 75.31 102 ASP A C 1
ATOM 813 O O . ASP A 1 102 ? -22.538 9.461 19.272 1.00 75.31 102 ASP A O 1
ATOM 817 N N . LYS A 1 103 ? -23.893 11.222 19.588 1.00 79.44 103 LYS A N 1
ATOM 818 C CA . LYS A 1 103 ? -24.707 10.593 20.646 1.00 79.44 103 LYS A CA 1
ATOM 819 C C . LYS A 1 103 ? -25.149 9.151 20.323 1.00 79.44 103 LYS A C 1
ATOM 821 O O . LYS A 1 103 ? -25.005 8.313 21.218 1.00 79.44 103 LYS A O 1
ATOM 826 N N . PRO A 1 104 ? -25.691 8.827 19.129 1.00 78.06 104 PRO A N 1
ATOM 827 C CA . PRO A 1 104 ? -26.083 7.455 18.798 1.00 78.06 104 PRO A CA 1
ATOM 828 C C . PRO A 1 104 ? -24.910 6.466 18.829 1.00 78.06 104 PRO A C 1
ATOM 830 O O . PRO A 1 104 ? -25.024 5.415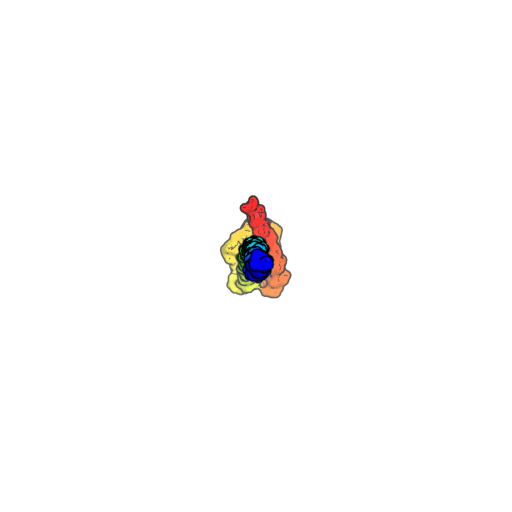 19.468 1.00 78.06 104 PRO A O 1
ATOM 833 N N . ASP A 1 105 ? -23.775 6.818 18.228 1.00 73.75 105 ASP A N 1
ATOM 834 C CA . ASP A 1 105 ? -22.599 5.945 18.144 1.00 73.75 105 ASP A CA 1
ATOM 835 C C . ASP A 1 105 ? -21.965 5.731 19.513 1.00 73.75 105 ASP A C 1
ATOM 837 O O . ASP A 1 105 ? -21.669 4.602 19.911 1.00 73.75 105 ASP A O 1
ATOM 841 N N . LYS A 1 106 ? -21.882 6.797 20.312 1.00 76.88 106 LYS A N 1
ATOM 842 C CA . LYS A 1 106 ? -21.446 6.730 21.706 1.00 76.88 106 LYS A CA 1
ATOM 843 C C . LYS A 1 106 ? -22.281 5.746 22.527 1.00 76.88 106 LYS A C 1
ATOM 845 O O . LYS A 1 106 ? -21.722 4.919 23.248 1.00 76.88 106 LYS A O 1
ATOM 850 N N . ILE A 1 107 ? -23.612 5.817 22.437 1.00 79.94 107 ILE A N 1
ATOM 851 C CA . ILE A 1 107 ? -24.518 4.909 23.164 1.00 79.94 107 ILE A CA 1
ATOM 852 C C . ILE A 1 107 ? -24.301 3.469 22.701 1.00 79.94 107 ILE A C 1
ATOM 854 O O . ILE A 1 107 ? -24.228 2.552 23.526 1.00 79.94 107 ILE A O 1
ATOM 858 N N . TYR A 1 108 ? -24.191 3.273 21.390 1.00 77.62 108 TYR A N 1
ATOM 859 C CA . TYR A 1 108 ? -23.995 1.964 20.793 1.00 77.62 108 TYR A CA 1
ATOM 860 C C . TYR A 1 108 ? -22.675 1.318 21.251 1.00 77.62 108 TYR A C 1
ATOM 862 O O . TYR A 1 108 ? -22.674 0.186 21.752 1.00 77.62 108 TYR A O 1
ATOM 870 N N . ILE A 1 109 ? -21.571 2.063 21.172 1.00 76.88 109 ILE A N 1
ATOM 871 C CA . ILE A 1 109 ? -20.238 1.621 21.592 1.00 76.88 109 ILE A CA 1
ATOM 872 C C . ILE A 1 109 ? -20.217 1.329 23.093 1.00 76.88 109 ILE A C 1
ATOM 874 O O . ILE A 1 109 ? -19.792 0.248 23.504 1.00 76.88 109 ILE A O 1
ATOM 878 N N . LEU A 1 110 ? -20.758 2.223 23.925 1.00 77.62 110 LEU A N 1
ATOM 879 C CA . LEU A 1 110 ? -20.848 1.996 25.369 1.00 77.62 110 LEU A CA 1
ATOM 880 C C . LEU A 1 110 ? -21.657 0.738 25.700 1.00 77.62 110 LEU A C 1
ATOM 882 O O . LEU A 1 110 ? -21.246 -0.044 26.552 1.00 77.62 110 LEU A O 1
ATOM 886 N N . LYS A 1 111 ? -22.780 0.490 25.016 1.00 79.69 111 LYS A N 1
ATOM 887 C CA . LYS A 1 111 ? -23.603 -0.711 25.230 1.00 79.69 111 LYS A CA 1
ATOM 888 C C . LYS A 1 111 ? -22.848 -2.001 24.899 1.00 79.69 111 LYS A C 1
ATOM 890 O O . LYS A 1 111 ? -23.031 -3.004 25.596 1.00 79.69 111 LYS A O 1
ATOM 895 N N . ALA A 1 112 ? -22.019 -1.980 23.859 1.00 79.06 112 ALA A N 1
ATOM 896 C CA . ALA A 1 112 ? -21.179 -3.106 23.466 1.00 79.06 112 ALA A CA 1
ATOM 897 C C . ALA A 1 112 ? -20.051 -3.359 24.479 1.00 79.06 112 ALA A C 1
ATOM 899 O O . ALA A 1 112 ? -19.855 -4.493 24.914 1.00 79.06 112 ALA A O 1
ATOM 900 N N . LEU A 1 113 ? -19.367 -2.300 24.918 1.00 76.06 113 LEU A N 1
ATOM 901 C CA . LEU A 1 113 ? -18.294 -2.370 25.915 1.00 76.06 113 LEU A CA 1
ATOM 902 C C . LEU A 1 113 ? -18.804 -2.738 27.318 1.00 76.06 113 LEU A C 1
ATOM 904 O O . LEU A 1 113 ? -18.112 -3.406 28.085 1.00 76.06 113 LEU A O 1
ATOM 908 N N . ASN A 1 114 ? -20.046 -2.364 27.639 1.00 76.56 114 ASN A N 1
ATOM 909 C CA . ASN A 1 114 ? -20.697 -2.658 28.913 1.00 76.56 114 ASN A CA 1
ATOM 910 C C . ASN A 1 114 ? -21.161 -4.118 29.064 1.00 76.56 114 ASN A C 1
ATOM 912 O O . ASN A 1 114 ? -21.644 -4.475 30.140 1.00 76.56 114 ASN A O 1
ATOM 916 N N . GLN A 1 115 ? -21.047 -4.966 28.034 1.00 78.12 115 GLN A N 1
ATOM 917 C CA . GLN A 1 115 ? -21.493 -6.357 28.143 1.00 78.12 115 GLN A CA 1
ATOM 918 C C . GLN A 1 115 ? -20.686 -7.103 29.227 1.00 78.12 115 GLN A C 1
ATOM 920 O O . GLN A 1 115 ? -19.456 -6.986 29.268 1.00 78.12 115 GLN A O 1
ATOM 925 N N . PRO A 1 116 ? -21.342 -7.885 30.104 1.00 75.56 116 PRO A N 1
ATOM 926 C CA . PRO A 1 116 ? -20.686 -8.500 31.259 1.00 75.56 116 PRO A CA 1
ATOM 927 C C . PRO A 1 116 ? -19.707 -9.610 30.858 1.00 75.56 116 PRO A C 1
ATOM 929 O O . PRO A 1 116 ? -18.605 -9.699 31.400 1.00 75.56 116 PRO A O 1
ATOM 932 N N . SER A 1 117 ? -20.060 -10.424 29.861 1.00 77.50 117 SER A N 1
ATOM 933 C CA . SER A 1 117 ? -19.213 -11.519 29.389 1.00 77.50 117 SER A CA 1
ATOM 934 C C . SER A 1 117 ? -18.278 -11.081 28.261 1.00 77.50 117 SER A C 1
ATOM 936 O O . SER A 1 117 ? -18.648 -10.282 27.399 1.00 77.50 117 SER A O 1
ATOM 938 N N . LEU A 1 118 ? -17.078 -11.673 28.218 1.00 73.81 118 LEU A N 1
ATOM 939 C CA . LEU A 1 118 ? -16.124 -11.499 27.115 1.00 73.81 118 LEU A CA 1
ATOM 940 C C . LEU A 1 118 ? -16.766 -11.853 25.765 1.00 73.81 118 LEU A C 1
ATOM 942 O O . LEU A 1 118 ? -16.673 -11.088 24.810 1.00 73.81 118 LEU A O 1
ATOM 946 N N . LYS A 1 119 ? -17.499 -12.975 25.721 1.00 76.31 119 LYS A N 1
ATOM 947 C CA . LYS A 1 119 ? -18.257 -13.422 24.543 1.00 76.31 119 LYS A CA 1
ATOM 948 C C . LYS A 1 119 ? -19.317 -12.399 24.118 1.00 76.31 119 LYS A C 1
ATOM 950 O O . LYS A 1 119 ? -19.499 -12.167 22.928 1.00 76.31 119 LYS A O 1
ATOM 955 N N . GLY A 1 120 ? -19.991 -11.763 25.079 1.00 75.19 120 GLY A N 1
ATOM 956 C CA . GLY A 1 120 ? -20.948 -10.686 24.828 1.00 75.19 120 GLY A CA 1
ATOM 957 C C . GLY A 1 120 ? -20.286 -9.450 24.220 1.00 75.19 120 GLY A C 1
ATOM 958 O O . GLY A 1 120 ? -20.797 -8.927 23.236 1.00 75.19 120 GLY A O 1
ATOM 959 N N . ARG A 1 121 ? -19.126 -9.031 24.742 1.00 77.25 121 ARG A N 1
ATOM 960 C CA . ARG A 1 121 ? -18.343 -7.911 24.188 1.00 77.25 121 ARG A CA 1
ATOM 961 C C . ARG A 1 121 ? -17.830 -8.218 22.779 1.00 77.25 121 ARG A C 1
ATOM 963 O O . ARG A 1 121 ? -18.020 -7.406 21.880 1.00 77.25 121 ARG A O 1
ATOM 970 N N . MET A 1 122 ? -17.283 -9.418 22.557 1.00 74.00 122 MET A N 1
ATOM 971 C CA . MET A 1 122 ? -16.835 -9.878 21.234 1.00 74.00 122 MET A CA 1
ATOM 972 C C . MET A 1 122 ? -17.964 -9.902 20.200 1.00 74.00 122 MET A C 1
ATOM 974 O O . MET A 1 122 ? -17.749 -9.507 19.063 1.00 74.00 122 MET A O 1
ATOM 978 N N . ARG A 1 123 ? -19.186 -10.300 20.584 1.00 75.19 123 ARG A N 1
ATOM 979 C CA . ARG A 1 123 ? -20.335 -10.353 19.662 1.00 75.19 123 ARG A CA 1
ATOM 980 C C . ARG A 1 123 ? -20.670 -8.999 19.029 1.00 75.19 123 ARG A C 1
ATOM 982 O O . ARG A 1 123 ? -21.233 -8.958 17.940 1.00 75.19 123 ARG A O 1
ATOM 989 N N . TYR A 1 124 ? -20.362 -7.902 19.716 1.00 71.88 124 TYR A N 1
ATOM 990 C CA . TYR A 1 124 ? -20.597 -6.547 19.217 1.00 71.88 124 TYR A CA 1
ATOM 991 C C . TYR A 1 124 ? -19.311 -5.838 18.781 1.00 71.88 124 TYR A C 1
ATOM 993 O O . TYR A 1 124 ? -19.390 -4.690 18.347 1.00 71.88 124 TYR A O 1
ATOM 1001 N N . PHE A 1 125 ? -18.157 -6.509 18.861 1.00 73.12 125 PHE A N 1
ATOM 1002 C CA . PHE A 1 125 ? -16.852 -5.932 18.554 1.00 73.12 125 PHE A CA 1
ATOM 1003 C C . PHE A 1 125 ? -16.774 -5.451 17.103 1.00 73.12 125 PHE A C 1
ATOM 1005 O O . PHE A 1 125 ? -16.430 -4.298 16.892 1.00 73.12 125 PHE A O 1
ATOM 1012 N N . ASP A 1 126 ? -17.243 -6.242 16.133 1.00 71.00 126 ASP A N 1
ATOM 1013 C CA . ASP A 1 126 ? -17.278 -5.839 14.715 1.00 71.00 126 ASP A CA 1
ATOM 1014 C C . ASP A 1 126 ? -18.048 -4.536 14.477 1.00 71.00 126 ASP A C 1
ATOM 1016 O O . ASP A 1 126 ? -17.675 -3.717 13.643 1.00 71.00 126 ASP A O 1
ATOM 1020 N N . LYS A 1 127 ? -19.129 -4.310 15.229 1.00 71.56 127 LYS A N 1
ATOM 1021 C CA . LYS A 1 127 ? -19.942 -3.097 15.090 1.00 71.56 127 LYS A CA 1
ATOM 1022 C C . LYS A 1 127 ? -19.293 -1.890 15.773 1.00 71.56 127 LYS A C 1
ATOM 1024 O O . LYS A 1 127 ? -19.434 -0.778 15.277 1.00 71.56 127 LYS A O 1
ATOM 1029 N N . VAL A 1 128 ? -18.585 -2.107 16.886 1.00 69.50 128 VAL A N 1
ATOM 1030 C CA . VAL A 1 128 ? -17.748 -1.075 17.526 1.00 69.50 128 VAL A CA 1
ATOM 1031 C C . VAL A 1 128 ? -16.607 -0.679 16.596 1.00 69.50 128 VAL A C 1
ATOM 1033 O O . VAL A 1 128 ? -16.361 0.507 16.414 1.00 69.50 128 VAL A O 1
ATOM 1036 N N . LEU A 1 129 ? -15.958 -1.664 15.973 1.00 68.19 129 LEU A N 1
ATOM 1037 C CA . LEU A 1 129 ? -14.891 -1.454 15.004 1.00 68.19 129 LEU A CA 1
ATOM 1038 C C . LEU A 1 129 ? -15.388 -0.682 13.791 1.00 68.19 129 LEU A C 1
ATOM 1040 O O . LEU A 1 129 ? -14.831 0.361 13.484 1.00 68.19 129 LEU A O 1
ATOM 1044 N N . LYS A 1 130 ? -16.464 -1.140 13.147 1.00 71.94 130 LYS A N 1
ATOM 1045 C CA . LYS A 1 130 ? -17.016 -0.471 11.965 1.00 71.94 130 LYS A CA 1
ATOM 1046 C C . LYS A 1 130 ? -17.320 1.006 12.228 1.00 71.94 130 LYS A C 1
ATOM 1048 O O . LYS A 1 130 ? -16.876 1.856 11.471 1.00 71.94 130 LYS A O 1
ATOM 1053 N N . SER A 1 131 ? -17.996 1.304 13.339 1.00 69.06 131 SER A N 1
ATOM 1054 C CA . SER A 1 131 ? -18.270 2.688 13.739 1.00 69.06 131 SER A CA 1
ATOM 1055 C C . SER A 1 131 ? -16.971 3.469 13.989 1.00 69.06 131 SER A C 1
ATOM 1057 O O . SER A 1 131 ? -16.834 4.585 13.501 1.00 69.06 131 SER A O 1
ATOM 1059 N N . ALA A 1 132 ? -15.975 2.880 14.667 1.00 66.69 132 ALA A N 1
ATOM 1060 C CA . ALA A 1 132 ? -14.664 3.508 14.873 1.00 66.69 132 ALA A CA 1
ATOM 1061 C C . ALA A 1 132 ? -13.935 3.853 13.561 1.00 66.69 132 ALA A C 1
ATOM 1063 O O . ALA A 1 132 ? -13.360 4.938 13.463 1.00 66.69 132 ALA A O 1
ATOM 1064 N N . PHE A 1 133 ? -13.997 2.979 12.552 1.00 65.81 133 PHE A N 1
ATOM 1065 C CA . PHE A 1 133 ? -13.406 3.231 11.232 1.00 65.81 133 PHE A CA 1
ATOM 1066 C C . PHE A 1 133 ? -14.145 4.301 10.444 1.00 65.81 133 PHE A C 1
ATOM 1068 O O . PHE A 1 133 ? -13.496 5.183 9.884 1.00 65.81 133 PHE A O 1
ATOM 1075 N N . ASP A 1 134 ? -15.478 4.272 10.443 1.00 68.75 134 ASP A N 1
ATOM 1076 C CA . ASP A 1 134 ? -16.289 5.292 9.772 1.00 68.75 134 ASP A CA 1
ATOM 1077 C C . ASP A 1 134 ? -15.957 6.699 10.322 1.00 68.75 134 ASP A C 1
ATOM 1079 O O . ASP A 1 134 ? -15.871 7.665 9.563 1.00 68.75 134 ASP A O 1
ATOM 1083 N N . MET A 1 135 ? -15.656 6.797 11.624 1.00 63.56 135 MET A N 1
ATOM 1084 C CA . MET A 1 135 ? -15.246 8.040 12.294 1.00 63.56 135 MET A CA 1
ATOM 1085 C C . MET A 1 135 ? -13.795 8.447 11.987 1.00 63.56 135 MET A C 1
ATOM 1087 O O . MET A 1 135 ? -13.521 9.619 11.725 1.00 63.56 135 MET A O 1
ATOM 1091 N N . ALA A 1 136 ? -12.846 7.505 11.981 1.00 58.78 136 ALA A N 1
ATOM 1092 C CA . ALA A 1 136 ? -11.464 7.799 11.587 1.00 58.78 136 ALA A CA 1
ATOM 1093 C C . ALA A 1 136 ? -11.389 8.303 10.133 1.00 58.78 136 ALA A C 1
ATOM 1095 O O . ALA A 1 136 ? -10.675 9.268 9.847 1.00 58.78 136 ALA A O 1
ATOM 1096 N N . ALA A 1 137 ? -12.186 7.703 9.244 1.00 58.94 137 ALA A N 1
ATOM 1097 C CA . ALA A 1 137 ? -12.304 8.085 7.842 1.00 58.94 137 ALA A CA 1
ATOM 1098 C C . ALA A 1 137 ? -13.024 9.430 7.636 1.00 58.94 137 ALA A C 1
ATOM 1100 O O . ALA A 1 137 ? -12.717 10.148 6.682 1.00 58.94 137 ALA A O 1
ATOM 1101 N N . SER A 1 138 ? -13.971 9.805 8.508 1.00 57.62 138 SER A N 1
ATOM 1102 C CA . SER A 1 138 ? -14.618 11.119 8.428 1.00 57.62 138 SER A CA 1
ATOM 1103 C C . SER A 1 138 ? -13.671 12.241 8.844 1.00 57.62 138 SER A C 1
ATOM 1105 O O . SER A 1 138 ? -13.626 13.257 8.164 1.00 57.62 138 SER A O 1
ATOM 1107 N N . VAL A 1 139 ? -12.867 12.046 9.899 1.00 52.59 139 VAL A N 1
ATOM 1108 C CA . VAL A 1 139 ? -11.900 13.050 10.390 1.00 52.59 139 VAL A CA 1
ATOM 1109 C C . VAL A 1 139 ? -10.795 13.335 9.368 1.00 52.59 139 VAL A C 1
ATOM 1111 O O . VAL A 1 139 ? -10.389 14.483 9.210 1.00 52.59 139 VAL A O 1
ATOM 1114 N N . THR A 1 140 ? -10.337 12.321 8.629 1.00 49.25 140 THR A N 1
ATOM 1115 C CA . THR A 1 140 ? -9.343 12.511 7.557 1.00 49.25 140 THR A CA 1
ATOM 1116 C C . THR A 1 140 ? -9.911 13.257 6.348 1.00 49.25 140 THR A C 1
ATOM 1118 O O . THR A 1 140 ? -9.164 13.964 5.680 1.00 49.25 140 THR A O 1
ATOM 1121 N N . ARG A 1 141 ? -11.223 13.163 6.078 1.00 45.50 141 ARG A N 1
ATOM 1122 C CA . ARG A 1 141 ? -11.876 13.928 4.999 1.00 45.50 141 ARG A CA 1
ATOM 1123 C C . ARG A 1 141 ? -12.143 15.387 5.344 1.00 45.50 141 ARG A C 1
ATOM 1125 O O . ARG A 1 141 ? -12.237 16.183 4.424 1.00 45.50 141 ARG A O 1
ATOM 1132 N N . THR A 1 142 ? -12.290 15.747 6.618 1.00 43.06 142 THR A N 1
ATOM 1133 C CA . THR A 1 142 ? -12.521 17.146 7.027 1.00 43.06 142 THR A CA 1
ATOM 1134 C C . THR A 1 142 ? -11.239 17.974 7.139 1.00 43.06 142 THR A C 1
ATOM 1136 O O . THR A 1 142 ? -11.327 19.181 7.349 1.00 43.06 142 THR A O 1
ATOM 1139 N N . MET A 1 143 ? -10.061 17.346 7.039 1.00 39.84 143 MET A N 1
ATOM 1140 C CA . MET A 1 143 ? -8.751 18.016 7.080 1.00 39.84 143 MET A CA 1
ATOM 1141 C C . MET A 1 143 ? -8.066 18.146 5.706 1.00 39.84 143 MET A C 1
ATOM 1143 O O . MET A 1 143 ? -6.936 18.630 5.643 1.00 39.84 143 MET A O 1
ATOM 1147 N N . LEU A 1 144 ? -8.746 17.741 4.629 1.00 39.91 144 LEU A N 1
ATOM 1148 C CA . LEU A 1 144 ? -8.398 18.019 3.229 1.00 39.91 144 LEU A CA 1
ATOM 1149 C C . LEU A 1 144 ? -9.378 19.049 2.660 1.00 39.91 144 LEU A C 1
ATOM 1151 O O . LEU A 1 144 ? -8.922 19.890 1.856 1.00 39.91 144 LEU A O 1
#